Protein AF-A0A521K387-F1 (afdb_monomer)

Foldseek 3Di:
DDPPPPCVVVVVVPVPPPDDPDDPLVVLLVVLVVCVVVVVPVVSLVSLVVSCVPPVPDPSVVVSVVVNVVSVVVD

Nearest PDB structures (foldseek):
  5waq-assembly1_A  TM=8.774E-01  e=2.661E-01  Neisseria gonorrhoeae FA 1090
  8bwc-assembly1_D  TM=8.547E-01  e=1.019E+00  Escherichia coli
  5efr-assembly1_A  TM=8.247E-01  e=8.414E-01  Rhodothermus marinus
  2yq8-assembly1_A  TM=6.876E-01  e=1.317E+00  Homo sapiens
  9hmf-assembly1_K  TM=7.172E-01  e=3.024E+00  Campylobact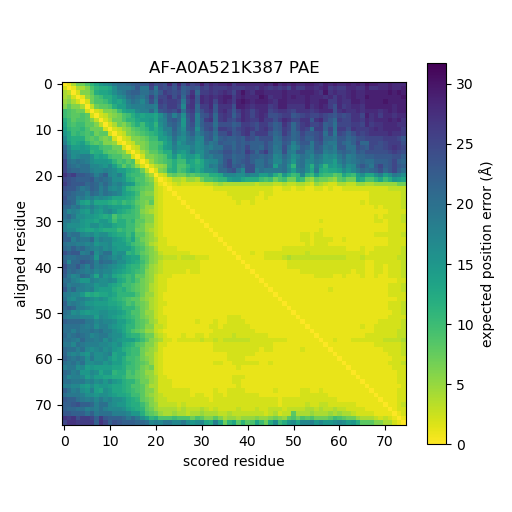er jejuni

Sequence (75 aa):
MKQLWWPTWLCLAVLALSGCNGSKADELLDTAQFEEKQNNRDHARQLYEEILRDYPKSEAARKAQDRLDRIKADR

Solvent-accessible surface area (backbone atoms only — not comparable to full-atom values): 4454 Å² total; per-residue (Å²): 134,84,82,86,75,67,65,73,70,62,63,67,67,69,73,78,71,82,66,84,90,68,54,75,50,48,54,42,46,53,49,19,54,49,31,40,73,70,68,38,50,69,60,17,46,52,39,29,52,48,30,42,71,79,35,62,88,41,74,40,16,57,53,27,51,59,49,50,54,49,62,61,68,76,105

Structure (mmCIF, N/CA/C/O backbone):
data_AF-A0A521K387-F1
#
_entry.id   AF-A0A521K387-F1
#
loop_
_atom_site.group_PDB
_atom_site.id
_atom_site.type_symbol
_atom_site.label_atom_id
_atom_site.label_alt_id
_atom_site.label_comp_id
_atom_site.label_asym_id
_atom_site.label_entity_id
_atom_site.label_seq_id
_atom_site.pdbx_PDB_ins_code
_atom_site.Cartn_x
_atom_site.Cartn_y
_atom_site.Cartn_z
_atom_site.occupancy
_atom_site.B_iso_or_equiv
_atom_site.auth_seq_id
_atom_site.auth_comp_id
_atom_site.auth_asym_id
_atom_site.auth_atom_id
_atom_site.pdbx_PDB_model_num
ATOM 1 N N . MET A 1 1 ? 26.181 12.815 54.419 1.00 48.03 1 MET A N 1
ATOM 2 C CA . MET A 1 1 ? 26.247 12.700 52.947 1.00 48.03 1 MET A CA 1
ATOM 3 C C . MET A 1 1 ? 24.969 12.017 52.487 1.00 48.03 1 MET A C 1
ATOM 5 O O . MET A 1 1 ? 24.821 10.821 52.692 1.0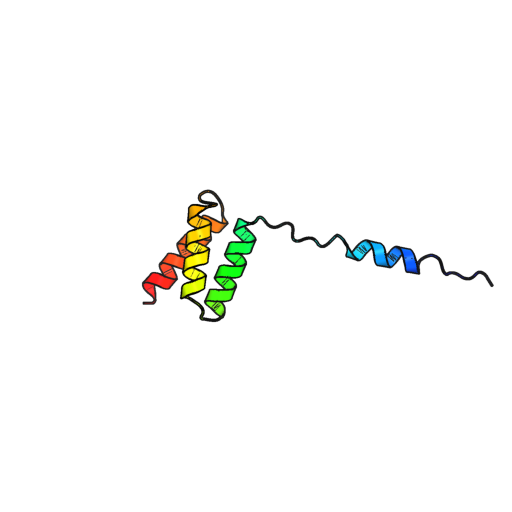0 48.03 1 MET A O 1
ATOM 9 N N . LYS A 1 2 ? 23.975 12.801 52.053 1.00 52.78 2 LYS A N 1
ATOM 10 C CA . LYS A 1 2 ? 22.642 12.298 51.693 1.00 52.78 2 LYS A CA 1
ATOM 11 C C . LYS A 1 2 ? 22.745 11.648 50.314 1.00 52.78 2 LYS A C 1
ATOM 13 O O . LYS A 1 2 ? 23.013 12.348 49.343 1.00 52.78 2 LYS A O 1
ATOM 18 N N . GLN A 1 3 ? 22.602 10.325 50.258 1.00 56.56 3 GLN A N 1
ATOM 19 C CA . GLN A 1 3 ? 22.589 9.569 49.008 1.00 56.56 3 GLN A CA 1
ATOM 20 C C . GLN A 1 3 ? 21.394 10.028 48.169 1.00 56.56 3 GLN A C 1
ATOM 22 O O . GLN A 1 3 ? 20.240 9.749 48.487 1.00 56.56 3 GLN A O 1
ATOM 27 N N . LEU A 1 4 ? 21.687 10.775 47.109 1.00 57.50 4 LEU A N 1
ATOM 28 C CA . LEU A 1 4 ? 20.740 11.219 46.094 1.00 57.50 4 LEU A CA 1
ATOM 29 C C . LEU A 1 4 ? 20.461 10.045 45.137 1.00 57.50 4 LEU A C 1
ATOM 31 O O . LEU A 1 4 ? 20.867 10.062 43.983 1.00 57.50 4 LEU A O 1
ATOM 35 N N . TRP A 1 5 ? 19.844 8.977 45.647 1.00 55.25 5 TRP A N 1
ATOM 36 C CA . TRP A 1 5 ? 19.526 7.746 44.898 1.00 55.25 5 TRP A CA 1
ATOM 37 C C . TRP A 1 5 ? 18.036 7.656 44.516 1.00 55.25 5 TRP A C 1
ATOM 39 O O . TRP A 1 5 ? 17.527 6.574 44.256 1.00 55.25 5 TRP A O 1
ATOM 49 N N . TRP A 1 6 ? 17.309 8.781 44.500 1.00 48.59 6 TRP A N 1
ATOM 50 C CA . TRP A 1 6 ? 15.878 8.800 44.159 1.00 48.59 6 TRP A CA 1
ATOM 51 C C . TRP A 1 6 ? 15.568 9.042 42.662 1.00 48.59 6 TRP A C 1
ATOM 53 O O . TRP A 1 6 ? 14.591 8.472 42.183 1.00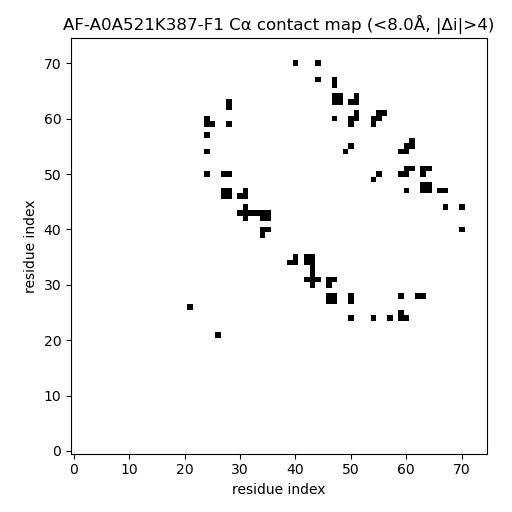 48.59 6 TRP A O 1
ATOM 63 N N . PRO A 1 7 ? 16.325 9.807 41.840 1.00 52.91 7 PRO A N 1
ATOM 64 C CA . PRO A 1 7 ? 15.802 10.159 40.517 1.00 52.91 7 PRO A CA 1
ATOM 65 C C . PRO A 1 7 ? 16.028 9.063 39.465 1.00 52.91 7 PRO A C 1
ATOM 67 O O . PRO A 1 7 ? 15.386 9.079 38.420 1.00 52.91 7 PRO A O 1
ATOM 70 N N . THR A 1 8 ? 16.904 8.088 39.723 1.00 54.81 8 THR A N 1
ATOM 71 C CA . THR A 1 8 ? 17.257 7.037 38.754 1.00 54.81 8 THR A CA 1
ATOM 72 C C . THR A 1 8 ? 16.127 6.045 38.490 1.00 54.81 8 THR A C 1
ATOM 74 O O . THR A 1 8 ? 16.053 5.502 37.392 1.00 54.81 8 THR A O 1
ATOM 77 N N . TRP A 1 9 ? 15.208 5.841 39.436 1.00 55.19 9 TRP A N 1
ATOM 78 C CA . TRP A 1 9 ? 14.008 5.021 39.209 1.00 55.19 9 TRP A CA 1
ATOM 79 C C . TRP A 1 9 ? 12.894 5.778 38.475 1.00 55.19 9 TRP A C 1
ATOM 81 O O . TRP A 1 9 ? 12.061 5.156 37.823 1.00 55.19 9 TRP A O 1
ATOM 91 N N . LEU A 1 10 ? 12.901 7.113 38.519 1.00 56.47 10 LEU A N 1
ATOM 92 C CA . LEU A 1 10 ? 11.881 7.937 37.867 1.00 56.47 10 LEU A CA 1
ATOM 93 C C . LEU A 1 10 ? 12.092 8.025 36.342 1.00 56.47 10 LEU A C 1
ATOM 95 O O . LEU A 1 10 ? 11.126 8.112 35.590 1.00 56.47 10 LEU A O 1
ATOM 99 N N . CYS A 1 11 ? 13.339 7.937 35.867 1.00 52.94 11 CYS A N 1
ATOM 100 C CA . CYS A 1 11 ? 13.662 8.041 34.438 1.00 52.94 11 CYS A CA 1
ATOM 101 C C . CYS A 1 11 ? 13.291 6.797 33.606 1.00 52.94 11 CYS A C 1
ATOM 103 O O . CYS A 1 11 ? 13.028 6.927 32.414 1.00 52.94 11 CYS A O 1
ATOM 105 N N . LEU A 1 12 ? 13.236 5.599 34.201 1.00 57.88 12 LEU A N 1
ATOM 106 C CA . LEU A 1 12 ? 12.902 4.359 33.477 1.00 57.88 12 LEU A CA 1
ATOM 107 C C . LEU A 1 12 ? 11.408 4.236 33.127 1.00 57.88 12 LEU A C 1
ATOM 109 O O . LEU A 1 12 ? 11.060 3.517 32.196 1.00 57.88 12 LEU A O 1
ATOM 113 N N . ALA A 1 13 ? 10.526 4.959 33.822 1.00 58.00 13 ALA A N 1
ATOM 114 C CA . ALA A 1 13 ? 9.080 4.876 33.608 1.00 58.00 13 ALA A CA 1
ATOM 11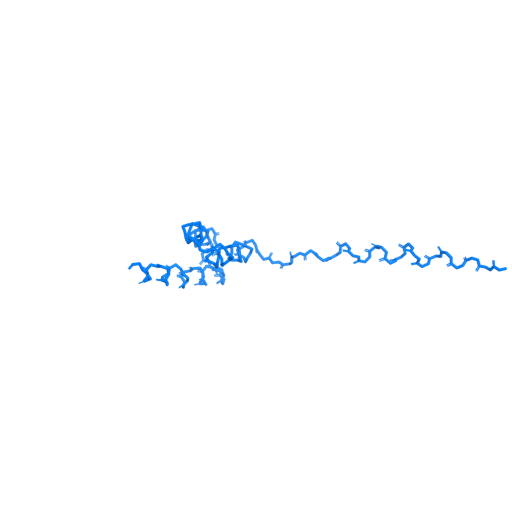5 C C . ALA A 1 13 ? 8.589 5.617 32.344 1.00 58.00 13 ALA A C 1
ATOM 117 O O . ALA A 1 13 ? 7.509 5.322 31.840 1.00 58.00 13 ALA A O 1
ATOM 118 N N . VAL A 1 14 ? 9.367 6.565 31.807 1.00 59.66 14 VAL A N 1
ATOM 119 C CA . VAL A 1 14 ? 8.927 7.452 30.708 1.00 59.66 14 VAL A CA 1
ATOM 120 C C . VAL A 1 14 ? 9.047 6.796 29.321 1.00 59.66 14 VAL A C 1
ATOM 122 O O . VAL A 1 14 ? 8.336 7.177 28.396 1.00 59.66 14 VAL A O 1
ATOM 125 N N . LEU A 1 15 ? 9.878 5.762 29.162 1.00 59.75 15 LEU A N 1
ATOM 126 C CA . LEU A 1 15 ? 10.119 5.100 27.868 1.00 59.75 15 LEU A CA 1
ATOM 127 C C . LEU A 1 15 ? 8.992 4.151 27.410 1.00 59.75 15 LEU A C 1
ATOM 129 O O . LEU A 1 15 ? 9.043 3.646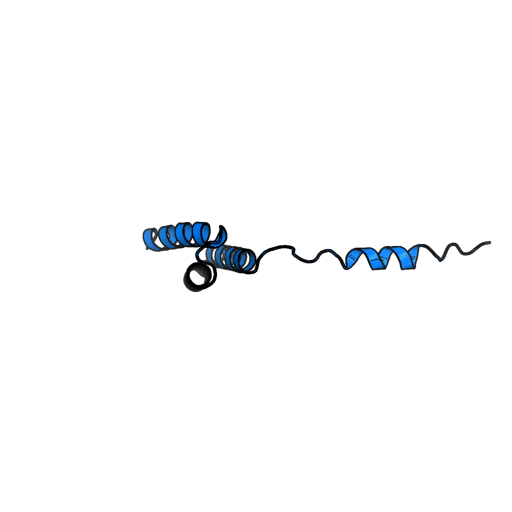 26.292 1.00 59.75 15 LEU A O 1
ATOM 133 N N . ALA A 1 16 ? 7.974 3.909 28.239 1.00 59.94 16 ALA A N 1
ATOM 134 C CA . ALA A 1 16 ? 6.923 2.925 27.962 1.00 59.94 16 ALA A CA 1
ATOM 135 C C . ALA A 1 16 ? 5.734 3.456 27.132 1.00 59.94 16 ALA A C 1
ATOM 137 O O . ALA A 1 16 ? 4.830 2.686 26.820 1.00 59.94 16 ALA A O 1
ATOM 138 N N . LEU A 1 17 ? 5.700 4.748 26.779 1.00 58.72 17 LEU A N 1
ATOM 139 C CA . LEU A 1 17 ? 4.523 5.382 26.155 1.00 58.72 17 LEU A CA 1
ATOM 140 C C . LEU A 1 17 ? 4.665 5.672 24.651 1.00 58.72 17 LEU A C 1
ATOM 142 O O . LEU A 1 17 ? 3.769 6.265 24.055 1.00 58.72 17 LEU A O 1
ATOM 146 N N . SER A 1 18 ? 5.739 5.213 24.007 1.00 59.97 18 SER A N 1
ATOM 147 C CA . SER A 1 18 ? 5.961 5.373 22.561 1.00 59.97 18 SER A CA 1
ATOM 148 C C . SER A 1 18 ? 5.242 4.292 21.735 1.00 59.97 18 SER A C 1
ATOM 150 O O . SER A 1 18 ? 5.858 3.619 20.912 1.00 59.97 18 SER A O 1
ATOM 152 N N . GLY A 1 19 ? 3.953 4.061 21.989 1.00 60.16 19 GLY A N 1
ATOM 153 C CA . GLY A 1 19 ? 3.131 3.163 21.173 1.00 60.16 19 GLY A CA 1
ATOM 154 C C . GLY A 1 19 ? 2.757 3.821 19.843 1.00 60.16 19 GLY A C 1
ATOM 155 O O . GLY A 1 19 ? 2.336 4.977 19.827 1.00 60.16 19 GLY A O 1
ATOM 156 N N . CYS A 1 20 ? 2.918 3.103 18.727 1.00 64.69 20 CYS A N 1
ATOM 157 C CA . CYS A 1 20 ? 2.511 3.564 17.397 1.00 64.69 20 CYS A CA 1
ATOM 158 C C . CYS A 1 20 ? 1.010 3.891 17.392 1.00 64.69 20 CYS A C 1
ATOM 160 O O . CYS A 1 20 ? 0.174 3.007 17.532 1.00 64.69 20 CYS A O 1
ATOM 162 N N . ASN A 1 21 ? 0.672 5.169 17.232 1.00 67.50 21 ASN A N 1
ATOM 163 C CA . ASN A 1 21 ? -0.704 5.673 17.257 1.00 67.50 21 ASN A CA 1
ATOM 164 C C . ASN A 1 21 ? -1.385 5.604 15.867 1.00 67.50 21 ASN A C 1
ATOM 166 O O . ASN A 1 21 ? -2.231 6.440 15.552 1.00 67.50 21 ASN A O 1
ATOM 170 N N . GLY A 1 22 ? -0.947 4.677 15.003 1.00 78.50 22 GLY A N 1
ATOM 171 C CA . GLY A 1 22 ? -1.416 4.521 13.621 1.00 78.50 22 GLY A CA 1
ATOM 172 C C . GLY A 1 22 ? -2.627 3.595 13.514 1.00 78.50 22 GLY A C 1
ATOM 173 O O . GLY A 1 22 ? -2.834 2.732 14.367 1.00 78.50 22 GLY A O 1
ATOM 174 N N . SER A 1 23 ? -3.450 3.762 12.475 1.00 92.62 23 SER A N 1
ATOM 175 C CA . SER A 1 23 ? -4.526 2.804 12.211 1.00 92.62 23 SER A CA 1
ATOM 176 C C . SER A 1 23 ? -3.962 1.519 11.601 1.00 92.62 23 SER A C 1
ATOM 178 O O . SER A 1 23 ? -2.916 1.528 10.953 1.00 92.62 23 SER A O 1
ATOM 180 N N . LYS A 1 24 ? -4.691 0.403 11.729 1.00 96.25 24 LYS A N 1
ATOM 181 C CA . LYS A 1 24 ? -4.272 -0.864 11.113 1.00 96.25 24 LYS A CA 1
ATOM 182 C C . LYS A 1 24 ? -4.100 -0.758 9.589 1.00 96.25 24 LYS A C 1
ATOM 184 O O . LYS A 1 24 ? -3.235 -1.417 9.018 1.00 96.25 24 LYS A O 1
ATOM 189 N N . ALA A 1 25 ? -4.896 0.096 8.946 1.00 97.75 25 ALA A N 1
ATOM 190 C CA . ALA A 1 25 ? -4.793 0.371 7.518 1.00 97.75 25 ALA A CA 1
ATOM 191 C C . ALA A 1 25 ? -3.480 1.091 7.160 1.00 97.75 25 ALA A C 1
ATOM 193 O O . ALA A 1 25 ? -2.894 0.801 6.119 1.00 97.75 25 ALA A O 1
ATOM 194 N N . ASP A 1 26 ? -3.004 1.991 8.029 1.00 97.75 26 ASP A N 1
ATOM 195 C CA . ASP A 1 26 ? -1.735 2.700 7.835 1.00 97.75 26 ASP A CA 1
ATOM 196 C C . ASP A 1 26 ? -0.544 1.743 7.992 1.00 97.75 26 ASP A C 1
ATOM 198 O O . ASP A 1 26 ? 0.349 1.737 7.152 1.00 97.75 26 ASP A O 1
ATOM 202 N N . GLU A 1 27 ? -0.573 0.851 8.988 1.00 97.56 27 GLU A N 1
ATOM 203 C CA . GLU A 1 27 ? 0.466 -0.177 9.168 1.00 97.56 27 GLU A CA 1
ATOM 204 C C . GLU A 1 27 ? 0.573 -1.127 7.963 1.00 97.56 27 GLU A C 1
ATOM 206 O O . GLU A 1 27 ? 1.673 -1.478 7.520 1.00 97.56 27 GLU A O 1
ATOM 211 N N . LEU A 1 28 ? -0.574 -1.557 7.423 1.00 98.44 28 LEU A N 1
ATOM 212 C CA . LEU A 1 28 ? -0.620 -2.383 6.216 1.00 98.44 28 LEU A CA 1
ATOM 213 C C . LEU A 1 28 ? -0.056 -1.627 5.013 1.00 98.44 28 LEU A C 1
ATOM 215 O O . LEU A 1 28 ? 0.710 -2.198 4.237 1.00 98.44 28 LEU A O 1
ATOM 219 N N . LEU A 1 29 ? -0.397 -0.342 4.871 1.00 98.62 29 LEU A N 1
ATOM 220 C CA . LEU A 1 29 ? 0.119 0.495 3.792 1.00 98.62 29 LEU A CA 1
ATOM 221 C C . LEU A 1 29 ? 1.641 0.629 3.878 1.00 98.62 29 LEU A C 1
ATOM 223 O O . LEU A 1 29 ? 2.321 0.462 2.863 1.00 98.62 29 LEU A O 1
ATOM 227 N N . ASP A 1 30 ? 2.172 0.898 5.068 1.00 98.38 30 ASP A N 1
ATOM 228 C CA . ASP A 1 30 ? 3.609 1.031 5.302 1.00 98.38 30 ASP A CA 1
ATOM 229 C C . ASP A 1 30 ? 4.344 -0.274 4.975 1.00 98.38 30 ASP A C 1
ATOM 231 O O . ASP A 1 30 ? 5.367 -0.258 4.284 1.00 98.38 30 ASP A O 1
ATOM 235 N N . THR A 1 31 ? 3.778 -1.413 5.382 1.00 98.56 31 THR A N 1
ATOM 236 C CA . THR A 1 31 ? 4.323 -2.743 5.071 1.00 98.56 31 THR A CA 1
ATOM 237 C C . THR A 1 31 ? 4.319 -3.001 3.564 1.00 98.56 31 THR A C 1
ATOM 239 O O . THR A 1 31 ? 5.341 -3.387 2.999 1.00 98.56 31 THR A O 1
ATOM 242 N N . ALA A 1 32 ? 3.211 -2.718 2.877 1.00 98.62 32 ALA A N 1
ATOM 243 C CA . ALA A 1 32 ? 3.103 -2.897 1.432 1.00 98.62 32 ALA A CA 1
ATOM 244 C C . ALA A 1 32 ? 4.125 -2.037 0.669 1.00 98.62 32 ALA A C 1
ATOM 246 O O . ALA A 1 32 ? 4.789 -2.508 -0.253 1.00 98.62 32 ALA A O 1
ATOM 247 N N . GLN A 1 33 ? 4.306 -0.778 1.085 1.00 98.62 33 GLN A N 1
ATOM 248 C CA . GLN A 1 33 ? 5.308 0.117 0.502 1.00 98.62 33 GLN A CA 1
ATOM 249 C C . GLN A 1 33 ? 6.744 -0.322 0.793 1.00 98.62 33 GLN A C 1
ATOM 251 O O . GLN A 1 33 ? 7.627 -0.094 -0.038 1.00 98.62 33 GLN A O 1
ATOM 256 N N . PHE A 1 34 ? 6.997 -0.910 1.962 1.00 98.62 34 PHE A N 1
ATOM 257 C CA . PHE A 1 34 ? 8.290 -1.493 2.293 1.00 98.62 34 PHE A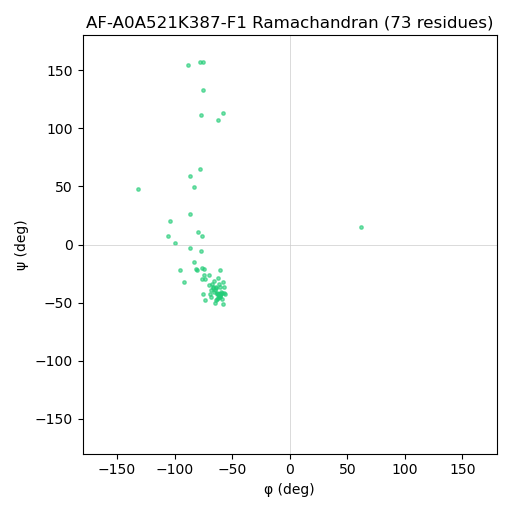 CA 1
ATOM 258 C C . PHE A 1 34 ? 8.602 -2.681 1.376 1.00 98.62 34 PHE A C 1
ATOM 260 O O . PHE A 1 34 ? 9.647 -2.683 0.729 1.00 98.62 34 PHE A O 1
ATOM 267 N N . GLU A 1 35 ? 7.672 -3.625 1.239 1.00 98.56 35 GLU A N 1
ATOM 268 C CA . GLU A 1 35 ? 7.803 -4.801 0.366 1.00 98.56 35 GLU A CA 1
ATOM 269 C C . GLU A 1 35 ? 8.012 -4.407 -1.102 1.00 98.56 35 GLU A C 1
ATOM 271 O O . GLU A 1 35 ? 8.893 -4.942 -1.777 1.00 98.56 35 GLU A O 1
ATOM 276 N N . GLU A 1 36 ? 7.283 -3.398 -1.592 1.00 98.31 36 GLU A N 1
ATOM 277 C CA . GLU A 1 36 ? 7.476 -2.882 -2.951 1.00 98.31 36 GLU A CA 1
ATOM 278 C C . GLU A 1 36 ? 8.903 -2.345 -3.153 1.00 98.31 36 GLU A C 1
ATOM 280 O O . GLU A 1 36 ? 9.545 -2.649 -4.161 1.00 98.31 36 GLU A O 1
ATOM 285 N N . LYS A 1 37 ? 9.436 -1.594 -2.176 1.00 98.06 37 LYS A N 1
ATOM 286 C CA . LYS A 1 37 ? 10.820 -1.085 -2.204 1.00 98.06 37 LYS A CA 1
ATOM 287 C C . LYS A 1 37 ? 11.858 -2.206 -2.133 1.00 98.06 37 LYS A C 1
ATOM 289 O O . LYS A 1 37 ? 12.933 -2.054 -2.701 1.00 98.06 37 LYS A O 1
ATOM 294 N N . GLN A 1 38 ? 11.545 -3.313 -1.461 1.00 98.12 38 GLN A N 1
ATOM 295 C CA . GLN A 1 38 ? 12.383 -4.518 -1.411 1.00 98.12 38 GLN A CA 1
ATOM 296 C C . GLN A 1 38 ? 12.240 -5.402 -2.666 1.00 98.12 38 GLN A C 1
ATOM 298 O O . GLN A 1 38 ? 12.739 -6.523 -2.693 1.00 98.12 38 GLN A O 1
ATOM 303 N N . ASN A 1 39 ? 11.576 -4.908 -3.719 1.00 96.69 39 ASN A N 1
ATOM 304 C CA . ASN A 1 39 ? 11.282 -5.630 -4.957 1.00 96.69 39 ASN A CA 1
ATOM 305 C C . ASN A 1 39 ? 10.393 -6.877 -4.771 1.00 96.69 39 ASN A C 1
ATOM 307 O O . ASN A 1 39 ? 10.241 -7.678 -5.692 1.00 96.69 39 ASN A O 1
ATOM 311 N N . ASN A 1 40 ? 9.732 -7.011 -3.620 1.00 97.94 40 ASN A N 1
ATOM 312 C CA . ASN A 1 40 ? 8.721 -8.030 -3.361 1.00 97.94 40 ASN A CA 1
ATOM 313 C C . ASN A 1 40 ? 7.342 -7.536 -3.827 1.00 97.94 40 ASN A C 1
ATOM 315 O O . ASN A 1 40 ? 6.390 -7.378 -3.058 1.00 97.94 40 ASN A O 1
ATOM 319 N N . ARG A 1 41 ? 7.252 -7.222 -5.126 1.00 96.69 41 ARG A N 1
ATOM 320 C CA . ARG A 1 41 ? 6.066 -6.585 -5.719 1.00 96.69 41 ARG A CA 1
ATOM 321 C C . ARG A 1 41 ? 4.818 -7.461 -5.616 1.00 96.69 41 ARG A C 1
ATOM 323 O O . ARG A 1 41 ? 3.719 -6.927 -5.529 1.00 96.69 41 ARG A O 1
ATOM 330 N N . ASP A 1 42 ? 4.963 -8.783 -5.600 1.00 97.56 42 ASP A N 1
ATOM 331 C CA . ASP A 1 42 ? 3.824 -9.696 -5.478 1.00 97.56 42 ASP A CA 1
ATOM 332 C C . ASP A 1 42 ? 3.169 -9.623 -4.099 1.00 97.56 42 ASP A C 1
ATOM 334 O O . ASP A 1 42 ? 1.948 -9.475 -4.025 1.00 97.56 42 ASP A O 1
ATOM 338 N N . HIS A 1 43 ? 3.960 -9.626 -3.023 1.00 98.31 43 HIS A N 1
ATOM 339 C CA . HIS A 1 43 ? 3.422 -9.465 -1.673 1.00 98.31 43 HIS A CA 1
ATOM 340 C C . HIS A 1 43 ? 2.869 -8.050 -1.455 1.00 98.31 43 HIS A C 1
ATOM 342 O O . HIS A 1 43 ? 1.782 -7.885 -0.903 1.00 98.31 43 HIS A O 1
ATOM 348 N N . ALA A 1 44 ? 3.548 -7.024 -1.983 1.00 98.62 44 ALA A N 1
ATOM 349 C CA . ALA A 1 44 ? 3.049 -5.650 -1.936 1.00 98.62 44 ALA A CA 1
ATOM 350 C C . ALA A 1 44 ? 1.647 -5.519 -2.561 1.00 98.62 44 ALA A C 1
ATOM 352 O O . ALA A 1 44 ? 0.770 -4.883 -1.978 1.00 98.62 44 ALA A O 1
ATOM 353 N N . ARG A 1 45 ? 1.399 -6.170 -3.711 1.00 98.50 45 ARG A N 1
ATOM 354 C CA . ARG A 1 45 ? 0.067 -6.194 -4.342 1.00 98.50 45 ARG A CA 1
ATOM 355 C C . ARG A 1 45 ? -0.988 -6.821 -3.433 1.00 98.50 45 ARG A C 1
ATOM 357 O O . ARG A 1 45 ? -2.063 -6.245 -3.299 1.00 98.50 45 ARG A O 1
ATOM 364 N N . GLN A 1 46 ? -0.678 -7.949 -2.797 1.00 98.75 46 GLN A N 1
ATOM 365 C CA . GLN A 1 46 ? -1.611 -8.631 -1.894 1.00 98.75 46 GLN A CA 1
ATOM 366 C C . GLN A 1 46 ? -2.007 -7.739 -0.714 1.00 98.75 46 GLN A C 1
ATOM 368 O O . GLN A 1 46 ? -3.190 -7.619 -0.401 1.00 98.75 46 GLN A O 1
ATOM 373 N N . LEU A 1 47 ? -1.035 -7.053 -0.112 1.00 98.88 47 LEU A N 1
ATOM 374 C CA . LEU A 1 47 ? -1.285 -6.130 0.994 1.00 98.88 47 LEU A CA 1
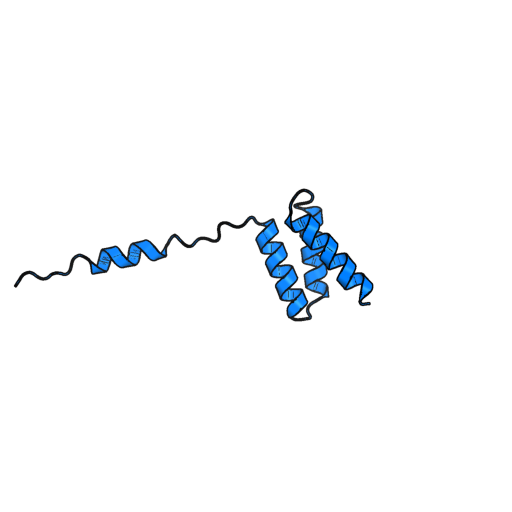ATOM 375 C C . LEU A 1 47 ? -2.106 -4.911 0.551 1.00 98.88 47 LEU A C 1
ATOM 377 O O . LEU A 1 47 ? -3.025 -4.498 1.255 1.00 98.88 47 LEU A O 1
ATOM 381 N N . TYR A 1 48 ? -1.837 -4.346 -0.629 1.00 98.81 48 TYR A N 1
ATOM 382 C CA . TYR A 1 48 ? -2.671 -3.265 -1.159 1.00 98.81 48 TYR A CA 1
ATOM 383 C C . TYR A 1 48 ? -4.116 -3.711 -1.413 1.00 98.81 48 TYR A C 1
ATOM 385 O O . TYR A 1 48 ? -5.047 -2.982 -1.072 1.00 98.81 48 TYR A O 1
ATOM 393 N N . GLU A 1 49 ? -4.319 -4.905 -1.971 1.00 98.75 49 GLU A N 1
ATOM 394 C CA . GLU A 1 49 ? -5.652 -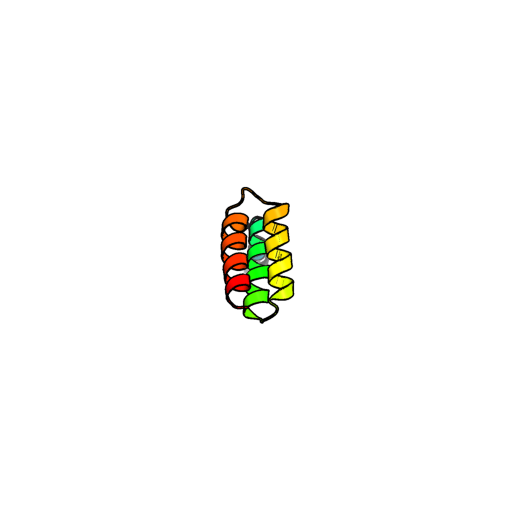5.481 -2.192 1.00 98.75 49 GLU A CA 1
ATOM 395 C C . GLU A 1 49 ? -6.389 -5.745 -0.867 1.00 98.75 49 GLU A C 1
ATOM 397 O O . GLU A 1 49 ? -7.594 -5.504 -0.772 1.00 98.75 49 GLU A O 1
ATOM 402 N N . GLU A 1 50 ? -5.674 -6.166 0.178 1.00 98.81 50 GLU A N 1
ATOM 403 C CA . GLU A 1 50 ? -6.207 -6.303 1.537 1.00 98.81 50 GLU A CA 1
ATOM 404 C C . GLU A 1 50 ? -6.691 -4.964 2.104 1.00 98.81 50 GLU A C 1
ATOM 406 O O . GLU A 1 50 ? -7.817 -4.882 2.595 1.00 98.81 50 GLU A O 1
ATOM 411 N N . ILE A 1 51 ? -5.914 -3.885 1.954 1.00 98.81 51 ILE A N 1
ATOM 412 C CA . ILE A 1 51 ? -6.328 -2.549 2.410 1.00 98.81 51 ILE A CA 1
ATOM 413 C C . ILE A 1 51 ? -7.615 -2.100 1.707 1.00 98.81 51 ILE A C 1
ATOM 415 O O . ILE A 1 51 ? -8.512 -1.550 2.349 1.00 98.81 51 ILE A O 1
ATOM 419 N N . LEU A 1 52 ? -7.725 -2.335 0.395 1.00 98.81 52 LEU A N 1
ATOM 420 C CA . LEU A 1 52 ? -8.919 -1.983 -0.377 1.00 98.81 52 LEU A CA 1
ATOM 421 C C . LEU A 1 52 ? -10.156 -2.762 0.072 1.00 98.81 52 LEU A C 1
ATOM 423 O O . LEU A 1 52 ? -11.253 -2.203 0.095 1.0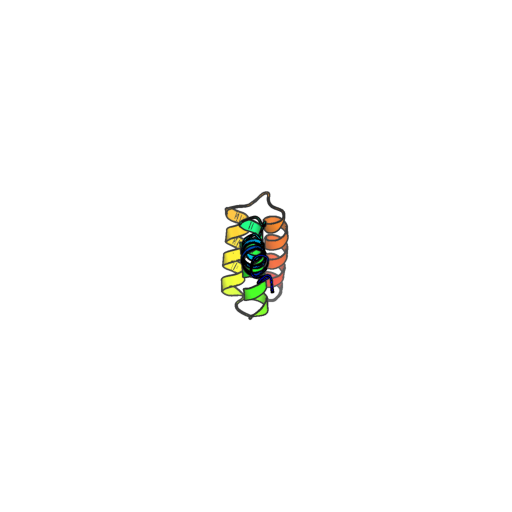0 98.81 52 LEU A O 1
ATOM 427 N N . ARG A 1 53 ? -9.986 -4.037 0.427 1.00 98.75 53 ARG A N 1
ATOM 428 C CA . ARG A 1 53 ? -11.073 -4.905 0.883 1.00 98.75 53 ARG A CA 1
ATOM 429 C C . ARG A 1 53 ? -11.531 -4.551 2.296 1.00 98.75 53 ARG A C 1
ATOM 431 O O . ARG A 1 53 ? -12.730 -4.404 2.525 1.00 98.75 53 ARG A O 1
ATOM 438 N N . ASP A 1 54 ? -10.588 -4.395 3.220 1.00 98.62 54 ASP A N 1
ATOM 439 C CA . ASP A 1 54 ? -10.883 -4.356 4.655 1.00 98.62 54 ASP A CA 1
ATOM 440 C C . ASP A 1 54 ? -11.033 -2.912 5.176 1.00 98.62 54 ASP A C 1
ATOM 442 O O . ASP A 1 54 ? -11.737 -2.664 6.157 1.00 98.62 54 ASP A O 1
ATOM 446 N N . TYR A 1 55 ? -10.459 -1.927 4.468 1.00 98.44 55 TYR A N 1
ATOM 447 C CA . TYR A 1 55 ? -10.498 -0.503 4.827 1.00 98.44 55 TYR A CA 1
ATOM 448 C C . TYR A 1 55 ? -10.894 0.423 3.658 1.00 98.44 55 TYR A C 1
ATOM 450 O O . TYR A 1 55 ? -10.268 1.474 3.478 1.00 98.44 55 TYR A O 1
ATOM 458 N N . PRO A 1 56 ? -11.967 0.136 2.892 1.00 98.50 56 PRO A N 1
ATOM 459 C CA . PRO A 1 56 ? -12.262 0.777 1.599 1.00 98.50 56 PRO A CA 1
ATOM 460 C C . PRO A 1 56 ? -12.464 2.300 1.644 1.00 98.50 56 PRO A C 1
ATOM 462 O O . PRO A 1 56 ? -12.344 2.974 0.626 1.00 98.50 56 PRO A O 1
ATOM 465 N N . LYS A 1 57 ? -12.802 2.863 2.811 1.00 97.88 57 LYS A N 1
ATOM 466 C CA . LYS A 1 57 ? -13.038 4.309 2.997 1.00 97.88 57 LYS A CA 1
ATOM 467 C C . LYS A 1 57 ? -11.845 5.050 3.612 1.00 97.88 57 LYS A C 1
ATOM 469 O O . LYS A 1 57 ? -11.949 6.243 3.882 1.00 97.88 57 LYS A O 1
ATOM 474 N N . SER A 1 58 ? -10.746 4.349 3.885 1.00 98.06 58 SER A N 1
ATOM 475 C CA . SER A 1 58 ? -9.558 4.936 4.507 1.00 98.06 58 SER A CA 1
ATOM 476 C C . SER A 1 58 ? -8.725 5.734 3.504 1.00 98.06 58 SER A C 1
ATOM 478 O O . SER A 1 58 ? -8.752 5.498 2.294 1.00 98.06 58 SER A O 1
ATOM 480 N N . GLU A 1 59 ? -7.918 6.665 4.010 1.00 98.25 59 GLU A N 1
ATOM 481 C CA . GLU A 1 59 ? -6.882 7.302 3.196 1.00 98.25 59 GLU A CA 1
ATOM 482 C C . GLU A 1 59 ? -5.854 6.279 2.683 1.00 98.25 59 GLU A C 1
ATOM 484 O O . GLU A 1 59 ? -5.383 6.399 1.549 1.00 98.25 59 GLU A O 1
ATOM 489 N N . ALA A 1 60 ? -5.559 5.248 3.480 1.00 98.50 60 ALA A N 1
ATOM 490 C CA . ALA A 1 60 ? -4.693 4.147 3.086 1.00 98.50 60 ALA A CA 1
ATOM 491 C C . ALA A 1 60 ? -5.224 3.405 1.852 1.00 98.50 60 ALA A C 1
ATOM 493 O O . ALA A 1 60 ? -4.446 3.136 0.944 1.00 98.50 60 ALA A O 1
ATOM 494 N N . ALA A 1 61 ? -6.535 3.161 1.753 1.00 98.81 61 ALA A N 1
ATOM 495 C CA . ALA A 1 61 ? -7.148 2.542 0.576 1.00 98.81 61 ALA A CA 1
ATOM 496 C C . ALA A 1 61 ? -6.957 3.382 -0.691 1.00 98.81 61 ALA A C 1
ATOM 498 O O . ALA A 1 61 ? -6.565 2.846 -1.725 1.00 98.81 61 ALA A O 1
ATOM 499 N N . ARG A 1 62 ? -7.130 4.708 -0.611 1.00 98.75 62 ARG A N 1
ATOM 500 C CA . ARG A 1 62 ? -6.852 5.596 -1.754 1.00 98.75 62 ARG A CA 1
ATOM 501 C C . ARG A 1 62 ? -5.395 5.471 -2.214 1.00 98.75 62 ARG A C 1
ATOM 503 O O . ARG A 1 62 ? -5.140 5.281 -3.397 1.00 98.75 62 ARG A O 1
ATOM 510 N N . LYS A 1 63 ? -4.444 5.509 -1.275 1.00 98.75 63 LYS A N 1
ATOM 511 C CA . LYS A 1 63 ? -3.010 5.355 -1.579 1.00 98.75 63 LYS A CA 1
ATOM 512 C C . LYS A 1 63 ? -2.677 3.958 -2.117 1.00 98.75 63 LYS A C 1
ATOM 514 O O . LYS A 1 63 ? -1.857 3.843 -3.020 1.00 98.75 63 LYS A O 1
ATOM 519 N N . ALA A 1 64 ? -3.292 2.909 -1.576 1.00 98.81 64 ALA A N 1
ATOM 520 C CA . ALA A 1 64 ? -3.100 1.530 -2.014 1.00 98.81 64 ALA A CA 1
ATOM 521 C C . ALA A 1 64 ? -3.557 1.330 -3.466 1.00 98.81 64 ALA A C 1
ATOM 523 O O . ALA A 1 64 ? -2.830 0.725 -4.254 1.00 98.81 64 ALA A O 1
ATOM 524 N N . GLN A 1 65 ? -4.706 1.907 -3.841 1.00 98.81 65 GLN A N 1
ATOM 525 C CA . GLN A 1 65 ? -5.195 1.899 -5.222 1.00 98.81 65 GLN A CA 1
ATOM 526 C C . GLN A 1 65 ? -4.181 2.549 -6.175 1.00 98.81 65 GLN A C 1
ATOM 528 O O . GLN A 1 65 ? -3.761 1.918 -7.144 1.00 98.81 65 GLN A O 1
ATOM 533 N N . ASP A 1 66 ? -3.709 3.758 -5.847 1.00 98.62 66 ASP A N 1
ATOM 534 C CA . ASP A 1 66 ? -2.735 4.487 -6.672 1.00 98.62 66 ASP A CA 1
ATOM 535 C C . ASP A 1 66 ? -1.441 3.684 -6.899 1.00 98.62 66 ASP A C 1
ATOM 537 O O . ASP A 1 66 ? -0.825 3.755 -7.966 1.00 98.62 66 ASP A O 1
ATOM 541 N N . ARG A 1 67 ? -0.992 2.925 -5.890 1.00 98.31 67 ARG A N 1
ATOM 542 C CA . ARG A 1 67 ? 0.208 2.082 -5.996 1.00 98.31 67 ARG A CA 1
ATOM 543 C C . ARG A 1 67 ? -0.033 0.823 -6.816 1.00 98.31 67 ARG A C 1
ATOM 545 O O . ARG A 1 67 ? 0.800 0.505 -7.664 1.00 98.31 67 ARG A O 1
ATOM 552 N N . LEU A 1 68 ? -1.167 0.149 -6.631 1.00 98.06 68 LEU A N 1
ATOM 553 C CA . LEU A 1 68 ? -1.545 -1.006 -7.450 1.00 98.06 68 LEU A CA 1
ATOM 554 C C . LEU A 1 68 ? -1.589 -0.664 -8.937 1.00 98.06 68 LEU A C 1
ATOM 556 O O . LEU A 1 68 ? -1.112 -1.452 -9.754 1.00 98.06 68 LEU A O 1
ATOM 560 N N . ASP A 1 69 ? -2.126 0.503 -9.286 1.00 98.31 69 ASP A N 1
ATOM 561 C CA . ASP A 1 69 ? -2.235 0.927 -10.681 1.00 98.31 69 ASP A CA 1
ATOM 562 C C . ASP A 1 69 ? -0.856 1.181 -11.308 1.00 98.31 69 ASP A C 1
ATOM 564 O O . ASP A 1 69 ? -0.614 0.766 -12.442 1.00 98.31 69 ASP A O 1
ATOM 568 N N . ARG A 1 70 ? 0.095 1.741 -10.547 1.00 97.31 70 ARG A N 1
ATOM 569 C CA . ARG A 1 70 ? 1.497 1.891 -10.984 1.00 97.31 70 ARG A CA 1
ATOM 570 C C . ARG A 1 70 ? 2.187 0.545 -11.192 1.00 97.31 70 ARG A C 1
ATOM 572 O O . ARG A 1 70 ? 2.769 0.320 -12.246 1.00 97.31 70 ARG A O 1
ATOM 579 N N . ILE A 1 71 ? 2.065 -0.383 -10.238 1.00 94.75 71 ILE A N 1
ATOM 580 C CA . ILE A 1 71 ? 2.669 -1.723 -10.362 1.00 94.75 71 ILE A CA 1
ATOM 581 C C . ILE A 1 71 ? 2.117 -2.469 -11.587 1.00 94.75 71 ILE A C 1
ATOM 583 O O . ILE A 1 71 ? 2.849 -3.212 -12.239 1.00 94.75 71 ILE A O 1
ATOM 587 N N . LYS A 1 72 ? 0.827 -2.302 -11.905 1.00 92.88 72 LYS A N 1
ATOM 588 C CA . LYS A 1 72 ? 0.209 -2.913 -13.092 1.00 92.88 72 LYS A CA 1
ATOM 589 C C . LYS A 1 72 ? 0.703 -2.292 -14.399 1.00 92.88 72 LYS A C 1
ATOM 591 O O . LYS A 1 72 ? 0.808 -3.025 -15.376 1.00 92.88 72 LYS A O 1
ATOM 596 N N . ALA A 1 73 ? 0.973 -0.988 -14.414 1.00 93.81 73 ALA A N 1
ATOM 597 C CA . ALA A 1 73 ? 1.466 -0.274 -15.589 1.00 93.81 73 ALA A CA 1
ATOM 598 C C . ALA A 1 73 ? 2.940 -0.582 -15.909 1.00 93.81 73 ALA A C 1
ATOM 600 O O . ALA A 1 73 ? 3.319 -0.564 -17.073 1.00 93.81 73 ALA A O 1
ATOM 601 N N . ASP A 1 74 ? 3.748 -0.902 -14.897 1.00 85.50 74 ASP A N 1
ATOM 602 C CA . ASP A 1 74 ? 5.173 -1.241 -15.035 1.00 85.50 74 ASP A CA 1
ATOM 603 C C . ASP A 1 74 ? 5.440 -2.662 -15.586 1.00 85.50 74 ASP A C 1
ATOM 605 O O . ASP A 1 74 ? 6.582 -3.129 -15.541 1.00 85.50 74 ASP A O 1
ATOM 609 N N . ARG A 1 75 ? 4.402 -3.390 -16.017 1.00 67.12 75 ARG A N 1
ATOM 610 C CA . ARG A 1 75 ? 4.483 -4.814 -16.369 1.00 67.12 75 ARG A CA 1
ATOM 611 C C . ARG A 1 75 ? 4.706 -5.080 -17.854 1.00 67.12 75 ARG A C 1
ATOM 613 O O . ARG A 1 75 ? 4.195 -4.302 -18.686 1.00 67.12 75 ARG A O 1
#

Secondary structure (DSSP, 8-state):
-----SHHHHGGGGGGG------HHHHHHHHHHHHHHTT-HHHHHHHHHHHHHH-TTSHHHHHHHHHHHHHHHT-

Mean predicted aligned error: 9.32 Å

pLDDT: mean 85.63, std 18.56, range [48.03, 98.88]

Radius of gyration: 20.77 Å; Cα contacts (8 Å, |Δi|>4): 56; chains: 1; bounding box: 39×22×69 Å